Protein AF-X6LMI4-F1 (afdb_monomer)

pLDDT: mean 83.39, std 15.92, range [39.78, 97.31]

Structure (mmCIF, N/CA/C/O backbone):
data_AF-X6LMI4-F1
#
_entry.id   AF-X6LMI4-F1
#
loop_
_atom_site.group_PDB
_atom_site.id
_atom_site.type_symbol
_atom_site.label_atom_id
_atom_site.label_alt_id
_atom_site.label_comp_id
_atom_site.label_asym_id
_atom_site.label_entity_id
_atom_site.label_seq_id
_atom_site.pdbx_PDB_ins_code
_atom_site.Cartn_x
_atom_site.Cartn_y
_atom_site.Cartn_z
_atom_site.occupancy
_atom_site.B_iso_or_equiv
_atom_site.auth_seq_id
_atom_site.auth_comp_id
_atom_site.auth_asym_id
_atom_site.auth_atom_id
_atom_site.pdbx_PDB_model_num
ATOM 1 N N . LYS A 1 1 ? 7.097 7.180 17.796 1.00 40.38 1 LYS A N 1
ATOM 2 C CA . LYS A 1 1 ? 7.108 7.451 16.338 1.00 40.38 1 LYS A CA 1
ATOM 3 C C . LYS A 1 1 ? 7.921 6.344 15.691 1.00 40.38 1 LYS A C 1
ATOM 5 O O . LYS A 1 1 ? 9.135 6.368 15.819 1.00 40.38 1 LYS A O 1
ATOM 10 N N . PHE A 1 2 ? 7.260 5.344 15.115 1.00 39.78 2 PHE A N 1
ATOM 11 C CA . PHE A 1 2 ? 7.939 4.319 14.328 1.00 39.78 2 PHE A CA 1
ATOM 12 C C . PHE A 1 2 ? 7.985 4.813 12.885 1.00 39.78 2 PHE A C 1
ATOM 14 O O . PHE A 1 2 ? 6.959 5.223 12.347 1.00 39.78 2 PHE A O 1
ATOM 21 N N . ILE A 1 3 ? 9.178 4.859 12.305 1.00 41.22 3 ILE A N 1
ATOM 22 C CA . ILE A 1 3 ? 9.362 5.019 10.866 1.00 41.22 3 ILE A CA 1
ATOM 23 C C . ILE A 1 3 ? 9.719 3.617 10.396 1.00 41.22 3 ILE A C 1
ATOM 25 O O . ILE A 1 3 ? 10.782 3.111 10.748 1.00 41.22 3 ILE A O 1
ATOM 29 N N . LEU A 1 4 ? 8.780 2.954 9.727 1.00 51.31 4 LEU A N 1
ATOM 30 C CA . LEU A 1 4 ? 9.036 1.668 9.099 1.00 51.31 4 LEU A CA 1
ATOM 31 C C . LEU A 1 4 ? 9.379 1.941 7.634 1.00 51.31 4 LEU A C 1
ATOM 33 O O . LEU A 1 4 ? 8.486 2.115 6.809 1.00 51.31 4 LEU A O 1
ATOM 37 N N . GLU A 1 5 ? 10.670 2.011 7.339 1.00 45.88 5 GLU A N 1
ATOM 38 C CA . GLU A 1 5 ? 11.188 1.961 5.973 1.00 45.88 5 GLU A CA 1
ATOM 39 C C . GLU A 1 5 ? 11.507 0.494 5.673 1.00 45.88 5 GLU A C 1
ATOM 41 O O . GLU A 1 5 ? 12.406 -0.091 6.276 1.00 45.88 5 GLU A O 1
ATOM 46 N N . VAL A 1 6 ? 10.701 -0.133 4.813 1.00 52.25 6 VAL A N 1
ATOM 47 C CA . VAL A 1 6 ? 10.982 -1.479 4.300 1.00 52.25 6 VAL A CA 1
ATOM 48 C C . VAL A 1 6 ? 11.425 -1.333 2.854 1.00 52.25 6 VAL A C 1
ATOM 50 O O . VAL A 1 6 ? 10.591 -1.199 1.961 1.00 52.25 6 VAL A O 1
ATOM 53 N N . ASP A 1 7 ? 12.734 -1.370 2.628 1.00 51.53 7 ASP A N 1
ATOM 54 C CA . ASP A 1 7 ? 13.297 -1.409 1.283 1.00 51.53 7 ASP A CA 1
ATOM 55 C C . ASP A 1 7 ? 13.325 -2.855 0.788 1.00 51.53 7 ASP A C 1
ATOM 57 O O . ASP A 1 7 ? 14.112 -3.691 1.233 1.00 51.53 7 ASP A O 1
ATOM 61 N N . VAL A 1 8 ? 12.412 -3.168 -0.128 1.00 54.66 8 VAL A N 1
ATOM 62 C CA . VAL A 1 8 ? 12.356 -4.469 -0.796 1.00 54.66 8 VAL A CA 1
ATOM 63 C C . VAL A 1 8 ? 13.140 -4.369 -2.104 1.00 54.66 8 VAL A C 1
ATOM 65 O O . VAL A 1 8 ? 12.673 -3.767 -3.070 1.00 54.66 8 VAL A O 1
ATOM 68 N N . GLU A 1 9 ? 14.352 -4.927 -2.132 1.00 51.12 9 GLU A N 1
ATOM 69 C CA . GLU A 1 9 ? 15.231 -4.883 -3.306 1.00 51.12 9 GLU A CA 1
ATOM 70 C C . GLU A 1 9 ? 14.766 -5.789 -4.468 1.00 51.12 9 GLU A C 1
ATOM 72 O O . GLU A 1 9 ? 14.081 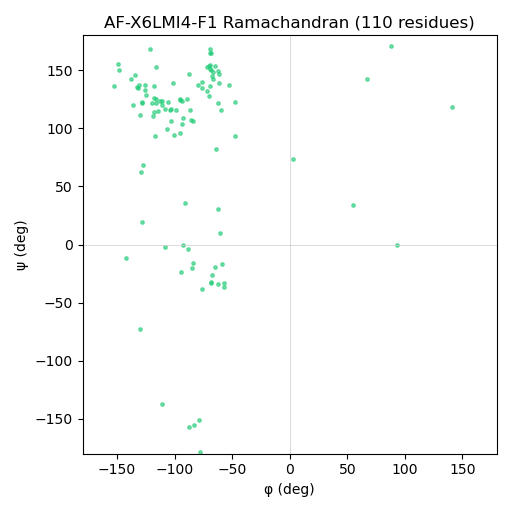-6.791 -4.290 1.00 51.12 9 GLU A O 1
ATOM 77 N N . VAL A 1 10 ? 15.158 -5.369 -5.679 1.00 55.28 10 VAL A N 1
ATOM 78 C CA . VAL A 1 10 ? 14.943 -5.905 -7.042 1.00 55.28 10 VAL A CA 1
ATOM 79 C C . VAL A 1 10 ? 14.056 -7.157 -7.182 1.00 55.28 10 VAL A C 1
ATOM 81 O O . VAL A 1 10 ? 14.507 -8.242 -7.540 1.00 55.28 10 VAL A O 1
ATOM 84 N N . GLY A 1 11 ? 12.749 -6.964 -7.012 1.00 57.53 11 GLY A N 1
ATOM 85 C CA . GLY A 1 11 ? 11.728 -7.969 -7.305 1.00 57.53 11 GLY A CA 1
ATOM 86 C C . GLY A 1 11 ? 10.649 -7.932 -6.240 1.00 57.53 11 GLY A C 1
ATOM 87 O O . GLY A 1 11 ? 10.941 -8.129 -5.070 1.00 57.53 11 GLY A O 1
ATOM 88 N N . GLY A 1 12 ? 9.416 -7.631 -6.648 1.00 64.81 12 GLY A N 1
ATOM 89 C CA . GLY A 1 12 ? 8.295 -7.342 -5.759 1.00 64.81 12 GLY A CA 1
ATOM 90 C C . GLY A 1 12 ? 8.109 -8.337 -4.610 1.00 64.81 12 GLY A C 1
ATOM 91 O O . GLY A 1 12 ? 7.422 -9.345 -4.759 1.00 64.81 12 GLY A O 1
ATOM 92 N N . GLY A 1 13 ? 8.697 -8.027 -3.458 1.00 80.69 13 GLY A N 1
ATOM 93 C CA . GLY A 1 13 ? 8.506 -8.764 -2.217 1.00 80.69 13 GLY A CA 1
ATOM 94 C C . GLY A 1 13 ? 7.185 -8.411 -1.547 1.00 80.69 13 GLY A C 1
ATOM 95 O O . GLY A 1 13 ? 6.368 -7.652 -2.071 1.00 80.69 13 GLY A O 1
ATOM 96 N N . ILE A 1 14 ? 6.955 -9.016 -0.390 1.00 88.62 14 ILE A N 1
ATOM 97 C CA . ILE A 1 14 ? 5.693 -8.901 0.332 1.00 88.62 14 ILE A CA 1
ATOM 98 C C . ILE A 1 14 ? 5.973 -8.240 1.675 1.00 88.62 14 ILE A C 1
ATOM 100 O O . ILE A 1 14 ? 6.825 -8.706 2.426 1.00 88.62 14 ILE A O 1
ATOM 104 N N . ILE A 1 15 ? 5.249 -7.165 1.965 1.00 90.50 15 ILE A N 1
ATOM 105 C CA . ILE A 1 15 ? 5.213 -6.532 3.280 1.00 90.50 15 ILE A CA 1
ATOM 106 C C . ILE A 1 15 ? 3.873 -6.897 3.910 1.00 90.50 15 ILE A C 1
ATOM 108 O O . ILE A 1 15 ? 2.819 -6.596 3.350 1.00 90.50 15 ILE A O 1
ATOM 112 N N . GLU A 1 16 ? 3.912 -7.525 5.077 1.00 93.12 16 GLU A N 1
ATOM 113 C CA . GLU A 1 16 ? 2.732 -7.772 5.902 1.00 93.12 16 GLU A CA 1
ATOM 114 C C . GLU A 1 16 ? 2.838 -6.949 7.185 1.00 93.12 16 GLU A C 1
ATOM 116 O O . GLU A 1 16 ? 3.819 -7.048 7.921 1.00 93.12 16 GLU A O 1
ATOM 121 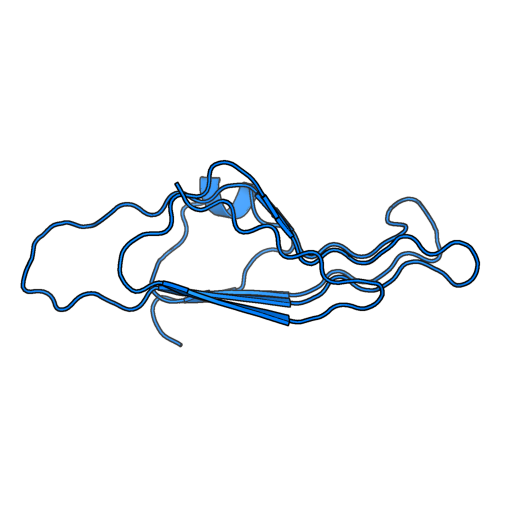N N . LEU A 1 17 ? 1.829 -6.116 7.434 1.00 91.94 17 LEU A N 1
ATOM 122 C CA . LEU A 1 17 ? 1.710 -5.286 8.625 1.00 91.94 17 LEU A CA 1
ATOM 123 C C . LEU A 1 17 ? 0.464 -5.701 9.394 1.00 91.94 17 LEU A C 1
ATOM 125 O O . LEU A 1 17 ? -0.655 -5.496 8.928 1.00 91.94 17 LEU A O 1
ATOM 129 N N . ILE A 1 18 ? 0.665 -6.239 10.592 1.00 91.81 18 ILE A N 1
ATOM 130 C CA . ILE A 1 18 ? -0.406 -6.542 11.540 1.00 91.81 18 ILE A CA 1
ATOM 131 C C . ILE A 1 18 ? -0.381 -5.453 12.609 1.00 91.81 18 ILE A C 1
ATOM 133 O O . ILE A 1 18 ? 0.612 -5.283 13.314 1.00 91.81 18 ILE A O 1
ATOM 137 N N . ILE A 1 19 ? -1.458 -4.680 12.696 1.00 88.38 19 ILE A N 1
ATOM 138 C CA . ILE A 1 19 ? -1.565 -3.516 13.572 1.00 88.38 19 ILE A CA 1
ATOM 139 C C . ILE A 1 19 ? -2.633 -3.795 14.624 1.00 88.38 19 ILE A C 1
ATOM 141 O O . ILE A 1 19 ? -3.816 -3.902 14.312 1.00 88.38 19 ILE A O 1
ATOM 145 N N . GLU A 1 20 ? -2.221 -3.877 15.884 1.00 86.12 20 GLU A N 1
ATOM 146 C CA . GLU A 1 20 ? -3.124 -4.204 16.998 1.00 86.12 20 GLU A CA 1
ATOM 147 C C . GLU A 1 20 ? -3.872 -2.989 17.565 1.00 86.12 20 GLU A C 1
ATOM 149 O O . GLU A 1 20 ? -4.866 -3.126 18.280 1.00 86.12 20 GLU A O 1
ATOM 154 N N . GLN A 1 21 ? -3.365 -1.780 17.312 1.00 83.50 21 GLN A N 1
ATOM 155 C CA . GLN A 1 21 ? -3.884 -0.564 17.939 1.00 83.50 21 GLN A CA 1
ATOM 156 C C . GLN A 1 21 ? -4.183 0.535 16.924 1.00 83.50 21 GLN A C 1
ATOM 158 O O . GLN A 1 21 ? -5.345 0.841 16.656 1.00 83.50 21 GLN A O 1
ATOM 163 N N . GLN A 1 22 ? -3.141 1.156 16.373 1.00 86.44 22 GLN A N 1
ATOM 164 C CA . GLN A 1 22 ? -3.286 2.321 15.512 1.00 86.44 22 GLN A CA 1
ATOM 165 C C . GLN A 1 22 ? -2.132 2.423 14.521 1.00 86.44 22 GLN A C 1
ATOM 167 O O . GLN A 1 22 ? -0.963 2.291 14.884 1.00 86.44 22 GLN A O 1
ATOM 172 N N . LEU A 1 23 ? -2.473 2.727 13.277 1.00 88.75 23 LEU A N 1
ATOM 173 C CA . LEU A 1 23 ? -1.568 3.148 12.229 1.00 88.75 23 LEU A CA 1
ATOM 174 C C . LEU A 1 23 ? -1.621 4.674 12.128 1.00 88.75 23 LEU A C 1
ATOM 176 O O . LEU A 1 23 ? -2.644 5.250 11.763 1.00 88.75 23 LEU A O 1
ATOM 180 N N . ILE A 1 24 ? -0.499 5.327 12.426 1.00 91.38 24 ILE A N 1
ATOM 181 C CA . ILE A 1 24 ? -0.289 6.749 12.141 1.00 91.38 24 ILE A CA 1
ATOM 182 C C . ILE A 1 24 ? 0.864 6.844 11.148 1.00 91.38 24 ILE A C 1
ATOM 184 O O . ILE A 1 24 ? 2.033 6.863 11.536 1.00 91.38 24 ILE A O 1
ATOM 188 N N . ASN A 1 25 ? 0.534 6.891 9.861 1.00 90.25 25 ASN A N 1
ATOM 189 C CA . ASN A 1 25 ? 1.500 7.081 8.792 1.00 90.25 25 ASN A CA 1
ATOM 190 C C . ASN A 1 25 ? 1.345 8.484 8.186 1.00 90.25 25 ASN A C 1
ATOM 192 O O . ASN A 1 25 ? 0.324 8.801 7.587 1.00 90.25 25 ASN A O 1
ATOM 196 N N . HIS A 1 26 ? 2.381 9.313 8.313 1.00 91.50 26 HIS A N 1
ATOM 197 C CA . HIS A 1 26 ? 2.489 10.604 7.617 1.00 91.50 26 HIS A CA 1
ATOM 198 C C . HIS A 1 26 ? 3.546 10.590 6.500 1.00 91.50 26 HIS A C 1
ATOM 200 O O . HIS A 1 26 ? 3.754 11.607 5.847 1.00 91.50 26 HIS A O 1
ATOM 206 N N . GLY A 1 27 ? 4.243 9.464 6.324 1.00 91.38 27 GLY A N 1
ATOM 207 C CA . GLY A 1 27 ? 5.281 9.264 5.320 1.00 91.38 27 GLY A CA 1
ATOM 208 C C . GLY A 1 27 ? 4.825 8.282 4.248 1.00 91.38 27 GLY A C 1
ATOM 209 O O . GLY A 1 27 ? 3.682 8.340 3.787 1.00 91.38 27 GLY A O 1
ATOM 210 N N . SER A 1 28 ? 5.726 7.379 3.859 1.00 91.44 28 SER A N 1
ATOM 211 C CA . SER A 1 28 ? 5.487 6.396 2.807 1.00 91.44 28 SER A CA 1
ATOM 212 C C . SER A 1 28 ? 5.753 4.963 3.258 1.00 91.44 28 SER A C 1
ATOM 214 O O . SER A 1 28 ? 6.774 4.697 3.881 1.00 91.44 28 SER A O 1
ATOM 216 N N . ILE A 1 29 ? 4.873 4.039 2.872 1.00 91.38 29 ILE A N 1
ATOM 217 C CA . ILE A 1 29 ? 5.125 2.591 2.922 1.00 91.38 29 ILE A CA 1
ATOM 218 C C . ILE A 1 29 ? 5.221 2.115 1.477 1.00 91.38 29 ILE A C 1
ATOM 220 O O . ILE A 1 29 ? 4.281 2.297 0.701 1.00 91.38 29 ILE A O 1
ATOM 224 N N . GLN A 1 30 ? 6.359 1.549 1.087 1.00 90.75 30 GLN A N 1
ATOM 225 C CA . GLN A 1 30 ? 6.636 1.280 -0.318 1.00 90.75 30 GLN A CA 1
ATOM 226 C C . GLN A 1 30 ? 7.139 -0.141 -0.523 1.00 90.75 30 GLN A C 1
ATOM 228 O O . GLN A 1 30 ? 8.009 -0.620 0.186 1.00 90.75 30 GLN A O 1
ATOM 233 N N . SER A 1 31 ? 6.595 -0.800 -1.538 1.00 90.88 31 SER A N 1
ATOM 234 C CA . SER A 1 31 ? 7.128 -2.038 -2.097 1.00 90.88 31 SER A CA 1
ATOM 235 C C . SER A 1 31 ? 7.243 -1.843 -3.606 1.00 90.88 31 SER A C 1
ATOM 237 O O . SER A 1 31 ? 6.510 -2.430 -4.403 1.00 90.88 31 SER A O 1
ATOM 239 N N . ASN A 1 32 ? 8.076 -0.881 -4.000 1.00 91.25 32 ASN A N 1
ATOM 240 C CA . ASN A 1 32 ? 8.236 -0.491 -5.395 1.00 91.25 32 ASN A CA 1
ATOM 241 C C . ASN A 1 32 ? 9.294 -1.361 -6.079 1.00 91.25 32 ASN A C 1
ATOM 243 O O . ASN A 1 32 ? 10.275 -1.771 -5.468 1.00 91.25 32 ASN A O 1
ATOM 247 N N . GLY A 1 33 ? 9.103 -1.627 -7.366 1.00 90.12 33 GLY A N 1
ATOM 248 C CA . GLY A 1 33 ? 10.095 -2.316 -8.176 1.00 90.12 33 GLY A CA 1
ATOM 249 C C . GLY A 1 33 ? 11.247 -1.386 -8.548 1.00 90.12 33 GLY A C 1
ATOM 250 O O . GLY A 1 33 ? 11.035 -0.226 -8.900 1.00 90.12 33 GLY A O 1
ATOM 251 N N . GLY A 1 34 ? 12.475 -1.901 -8.510 1.00 88.44 34 GLY A N 1
ATOM 252 C CA . GLY A 1 34 ? 13.650 -1.162 -8.971 1.00 88.44 34 GLY A CA 1
ATOM 253 C C . GLY A 1 34 ? 13.616 -0.916 -10.483 1.00 88.44 34 GLY A C 1
ATOM 254 O O . GLY A 1 34 ? 13.107 -1.739 -11.241 1.00 88.44 34 GLY A O 1
ATOM 255 N N . ASN A 1 35 ? 14.189 0.199 -10.937 1.00 86.81 35 ASN A N 1
ATOM 256 C CA . ASN A 1 35 ? 14.225 0.554 -12.361 1.00 86.81 35 ASN A CA 1
ATOM 257 C C . ASN A 1 35 ? 14.995 -0.462 -13.216 1.00 86.81 35 ASN A C 1
ATOM 259 O O . ASN A 1 35 ? 14.602 -0.727 -14.341 1.00 86.81 35 ASN A O 1
ATOM 263 N N . GLY A 1 36 ? 16.046 -1.085 -12.685 1.00 75.19 36 GLY A N 1
ATOM 264 C CA . G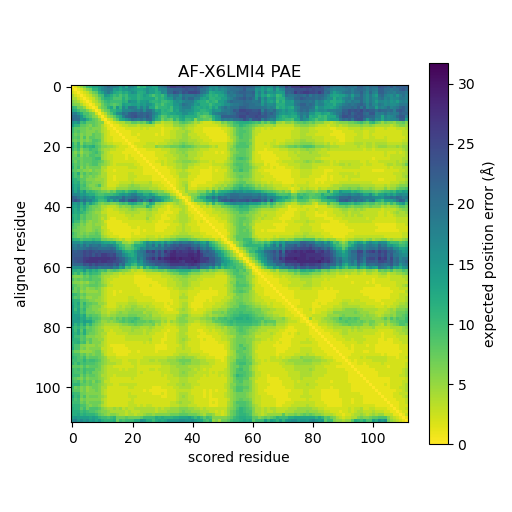LY A 1 36 ? 16.911 -1.950 -13.487 1.00 75.19 36 GLY A CA 1
ATOM 265 C C . GLY A 1 36 ? 17.700 -1.151 -14.535 1.00 75.19 36 GLY A C 1
ATOM 266 O O . GLY A 1 36 ? 17.223 -0.183 -15.118 1.00 75.19 36 GLY A O 1
ATOM 267 N N . TYR A 1 37 ? 18.955 -1.533 -14.762 1.00 68.88 37 TYR A N 1
ATOM 268 C CA . TYR A 1 37 ? 19.836 -0.791 -15.674 1.00 68.88 37 TYR A CA 1
ATOM 269 C C . TYR A 1 37 ? 19.847 -1.348 -17.107 1.00 68.88 37 TYR A C 1
ATOM 271 O O . TYR A 1 37 ? 20.185 -0.618 -18.035 1.00 68.88 37 TYR A O 1
ATOM 279 N N . SER A 1 38 ? 19.503 -2.630 -17.312 1.00 70.00 38 SER A N 1
ATOM 280 C CA . SER A 1 38 ? 19.669 -3.296 -18.623 1.00 70.00 38 SER A CA 1
ATOM 281 C C . SER A 1 38 ? 18.567 -4.283 -19.029 1.00 70.00 38 SER A C 1
ATOM 283 O O . SER A 1 38 ? 18.546 -4.700 -20.182 1.00 70.00 38 SER A O 1
ATOM 285 N N . TYR A 1 39 ? 17.660 -4.667 -18.122 1.00 69.94 39 TYR A N 1
ATOM 286 C CA . TYR A 1 39 ? 16.727 -5.789 -18.335 1.00 69.94 39 TYR A CA 1
ATOM 287 C C . TYR A 1 39 ? 15.249 -5.439 -18.080 1.00 69.94 39 TYR A C 1
ATOM 289 O O . TYR A 1 39 ? 14.430 -6.335 -17.891 1.00 69.94 39 TYR A O 1
ATOM 297 N N . GLY A 1 40 ? 14.898 -4.151 -18.089 1.00 82.94 40 GLY A N 1
ATOM 298 C CA . GLY A 1 40 ? 13.559 -3.683 -17.733 1.00 82.94 40 GLY A CA 1
ATOM 299 C C . GLY A 1 40 ? 13.355 -3.419 -16.244 1.00 82.94 40 GLY A C 1
ATOM 300 O O . GLY A 1 40 ? 14.203 -3.733 -15.407 1.00 82.94 40 GLY A O 1
ATOM 301 N N . GLY A 1 41 ? 12.210 -2.807 -15.938 1.00 89.12 41 GLY A N 1
ATOM 302 C CA . GLY A 1 41 ? 11.795 -2.460 -14.585 1.00 89.12 41 GLY A CA 1
ATOM 303 C C . GLY A 1 41 ? 11.303 -3.671 -13.802 1.00 89.12 41 GLY A C 1
ATOM 304 O O . GLY A 1 41 ? 10.482 -4.450 -14.286 1.00 89.12 41 GLY A O 1
ATOM 305 N N . GLY A 1 42 ? 11.749 -3.800 -12.555 1.00 90.25 42 GLY A N 1
ATOM 306 C CA . GLY A 1 42 ? 11.236 -4.796 -11.619 1.00 90.25 42 GLY A CA 1
ATOM 307 C C . GLY A 1 42 ? 9.753 -4.575 -11.316 1.00 90.25 42 GLY A C 1
ATOM 308 O O . GLY A 1 42 ? 9.265 -3.446 -11.323 1.00 90.25 42 GLY A O 1
ATOM 309 N N . SER A 1 43 ? 9.012 -5.645 -11.031 1.00 90.31 43 SER A N 1
ATOM 310 C CA . SER A 1 43 ? 7.613 -5.526 -10.601 1.00 90.31 43 SER A CA 1
ATOM 311 C C . SER A 1 43 ? 7.512 -4.872 -9.223 1.00 90.31 43 SER A C 1
ATOM 313 O O . SER A 1 43 ? 8.340 -5.141 -8.353 1.00 90.31 43 SER A O 1
ATOM 315 N N . GLY A 1 44 ? 6.458 -4.080 -9.010 1.00 92.62 44 GLY A N 1
ATOM 316 C CA . GLY A 1 44 ? 6.028 -3.690 -7.670 1.00 92.62 44 GLY A CA 1
ATOM 317 C C . GLY A 1 44 ? 5.628 -4.926 -6.862 1.00 92.62 44 GLY A C 1
ATOM 318 O O . GLY A 1 44 ? 5.135 -5.909 -7.425 1.00 92.62 44 GLY 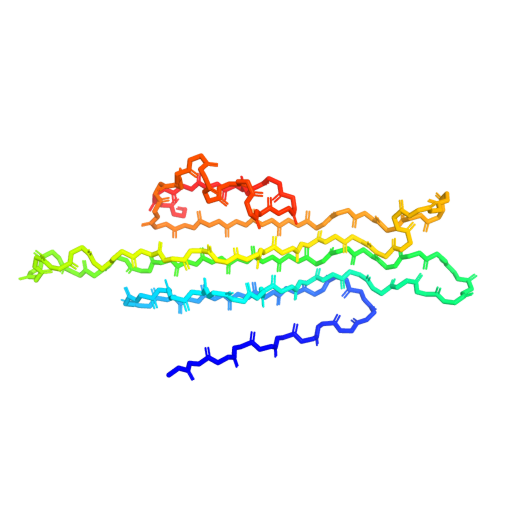A O 1
ATOM 319 N N . GLY A 1 45 ? 5.877 -4.883 -5.557 1.00 92.81 45 GLY A N 1
ATOM 320 C CA . GLY A 1 45 ? 5.592 -5.956 -4.612 1.00 92.81 45 GLY A CA 1
ATOM 321 C C . GLY A 1 45 ? 4.161 -5.963 -4.110 1.00 92.81 45 GLY A C 1
ATOM 322 O O . GLY A 1 45 ? 3.236 -5.544 -4.797 1.00 92.81 45 GLY A O 1
ATOM 323 N N . SER A 1 46 ? 3.919 -6.532 -2.940 1.00 93.12 46 SER A N 1
ATOM 324 C CA . SER A 1 46 ? 2.577 -6.568 -2.361 1.00 93.12 46 SER A CA 1
ATOM 325 C C . SER A 1 46 ? 2.596 -6.107 -0.916 1.00 93.12 46 SER A C 1
ATOM 327 O O . SER A 1 46 ? 3.480 -6.487 -0.158 1.00 93.12 46 SER A O 1
ATOM 329 N N . ILE A 1 47 ? 1.616 -5.293 -0.538 1.00 94.50 47 ILE A N 1
ATOM 330 C CA . ILE A 1 47 ? 1.442 -4.827 0.836 1.00 94.50 47 ILE A CA 1
ATOM 331 C C . ILE A 1 47 ? 0.110 -5.359 1.358 1.00 94.50 47 ILE A C 1
ATOM 333 O O . ILE A 1 47 ? -0.939 -5.127 0.756 1.00 94.50 47 ILE A O 1
ATOM 337 N N . LEU A 1 48 ? 0.157 -6.056 2.488 1.00 95.81 48 LEU A N 1
ATOM 338 C CA . LEU A 1 48 ? -1.001 -6.439 3.284 1.00 95.81 48 LEU A CA 1
ATOM 339 C C . LEU A 1 48 ? -0.970 -5.647 4.590 1.00 95.81 48 LEU A C 1
ATOM 341 O O . LEU A 1 48 ? 0.006 -5.724 5.330 1.00 95.81 48 LEU A O 1
ATOM 345 N N . ILE A 1 49 ? -2.035 -4.903 4.878 1.00 94.38 49 ILE A N 1
ATOM 346 C CA . ILE A 1 49 ? -2.237 -4.238 6.167 1.00 94.38 49 ILE A CA 1
ATOM 347 C C . ILE A 1 49 ? -3.472 -4.843 6.820 1.00 94.38 49 ILE A C 1
ATOM 349 O O . ILE A 1 49 ? -4.560 -4.800 6.253 1.00 94.38 49 ILE A O 1
ATOM 353 N N . GLU A 1 50 ? -3.317 -5.390 8.015 1.00 93.50 50 GLU A N 1
ATOM 354 C CA . GLU A 1 50 ? -4.399 -5.959 8.808 1.00 93.50 50 GLU A CA 1
ATOM 355 C C . GLU A 1 50 ? -4.517 -5.193 10.125 1.00 93.50 50 GLU A C 1
ATOM 357 O O . GLU A 1 50 ? -3.647 -5.272 10.990 1.00 93.50 50 GLU A O 1
ATOM 362 N N . LEU A 1 51 ? -5.600 -4.429 10.273 1.00 89.69 51 LEU A N 1
ATOM 363 C CA . LEU A 1 51 ? -5.950 -3.780 11.529 1.00 89.69 51 LEU A CA 1
ATOM 364 C C . LEU A 1 51 ? -6.750 -4.776 12.370 1.00 89.69 51 LEU A C 1
ATOM 366 O O . LEU A 1 51 ? -7.915 -5.067 12.077 1.00 89.69 51 LEU A O 1
ATOM 370 N N . GLN A 1 52 ? -6.134 -5.311 13.419 1.00 86.00 52 GLN A N 1
ATOM 371 C CA . GLN A 1 52 ? -6.840 -6.191 14.337 1.00 86.00 52 GLN A CA 1
ATOM 372 C C . GLN A 1 52 ? -7.846 -5.366 15.137 1.00 86.00 52 GLN A C 1
ATOM 374 O O . GLN A 1 52 ? -7.518 -4.337 15.731 1.00 86.00 52 GLN A O 1
ATOM 379 N N . ARG A 1 53 ? -9.109 -5.803 15.146 1.00 69.38 53 ARG A N 1
ATOM 380 C CA . ARG A 1 53 ? -10.138 -5.143 15.951 1.00 69.38 53 ARG A CA 1
ATOM 381 C C . ARG A 1 53 ? -9.765 -5.241 17.423 1.00 69.38 53 ARG A C 1
ATOM 383 O O . ARG A 1 53 ? -9.707 -6.341 17.970 1.00 69.38 53 ARG A O 1
ATOM 390 N N . GLN A 1 54 ? -9.628 -4.093 18.078 1.00 61.41 54 GLN A N 1
ATOM 391 C CA . GLN A 1 54 ? -9.603 -4.068 19.532 1.00 61.41 54 GLN A CA 1
ATOM 392 C C . GLN A 1 54 ? -10.940 -4.599 20.079 1.00 61.41 54 GLN A C 1
ATOM 394 O O . GLN A 1 54 ? -12.001 -4.269 19.529 1.00 61.41 54 GLN A O 1
ATOM 399 N N . PRO A 1 55 ? -10.923 -5.421 21.145 1.00 55.75 55 PRO A N 1
ATOM 400 C CA . PRO A 1 55 ? -12.136 -5.821 21.838 1.00 55.75 55 PRO A CA 1
ATOM 401 C C . PRO A 1 55 ? -12.937 -4.578 22.228 1.00 55.75 55 PRO A C 1
ATOM 403 O O . PRO A 1 55 ? -12.384 -3.589 22.701 1.00 55.75 55 PRO A O 1
ATOM 406 N N . GLN A 1 56 ? -14.251 -4.643 22.030 1.00 53.00 56 GLN A N 1
ATOM 407 C CA . GLN A 1 56 ? -15.224 -3.548 22.142 1.00 53.00 56 GLN A CA 1
ATOM 408 C C . GLN A 1 56 ? -15.319 -2.880 23.536 1.00 53.00 56 GLN A C 1
ATOM 410 O O . GLN A 1 56 ? -16.242 -2.105 23.773 1.00 53.00 56 GLN A O 1
ATOM 415 N N . SER A 1 57 ? -14.414 -3.170 24.477 1.00 51.22 57 SER A N 1
ATOM 416 C CA . SER A 1 57 ? -14.497 -2.717 25.867 1.00 51.22 57 SER A CA 1
ATOM 417 C C . SER A 1 57 ? -13.957 -1.308 26.111 1.00 51.22 57 SER A C 1
ATOM 419 O O . SER A 1 57 ? -14.289 -0.723 27.140 1.00 51.22 57 SER A O 1
ATOM 421 N N . HIS A 1 58 ? -13.187 -0.720 25.188 1.00 50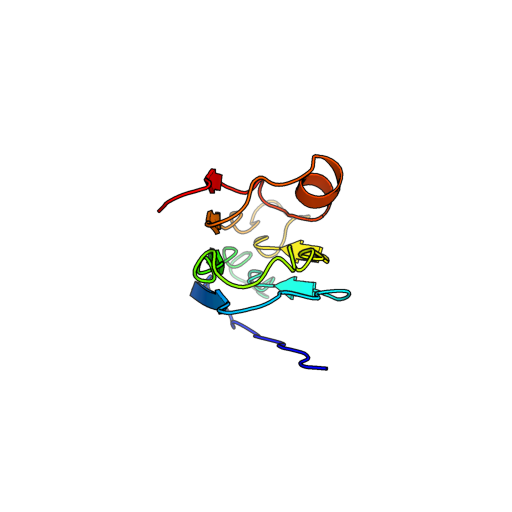.47 58 HIS A N 1
ATOM 422 C CA . HIS A 1 58 ? -12.716 0.659 25.331 1.00 50.47 58 HIS A CA 1
ATOM 423 C C . HIS A 1 58 ? -12.986 1.487 24.073 1.00 50.47 58 HIS A C 1
ATOM 425 O O . HIS A 1 58 ? -12.418 1.290 23.007 1.00 50.47 58 HIS A O 1
ATOM 431 N N . LEU A 1 59 ? -13.902 2.433 24.259 1.00 47.41 59 LEU A N 1
ATOM 432 C CA . LEU A 1 59 ? -14.528 3.383 23.340 1.00 47.41 59 LEU A CA 1
ATOM 433 C C . LEU A 1 59 ? -13.581 4.399 22.672 1.00 47.41 59 LEU A C 1
ATOM 435 O O . LEU A 1 59 ? -14.007 5.496 22.330 1.00 47.41 59 LEU A O 1
ATOM 439 N N . ASN A 1 60 ? -12.322 4.049 22.431 1.00 50.91 60 ASN A N 1
ATOM 440 C CA . ASN A 1 60 ? -11.441 4.869 21.614 1.00 50.91 60 ASN A CA 1
ATOM 441 C C . ASN A 1 60 ? -11.387 4.255 20.218 1.00 50.91 60 ASN A C 1
ATOM 443 O O . ASN A 1 60 ? -10.600 3.351 19.953 1.00 50.91 60 ASN A O 1
ATOM 447 N N . LYS A 1 61 ? -12.239 4.751 19.310 1.00 68.31 61 LYS A N 1
ATOM 448 C CA . LYS A 1 61 ? -12.032 4.583 17.865 1.00 68.31 61 LYS A CA 1
ATOM 449 C C . LYS A 1 61 ? -10.741 5.322 17.514 1.00 68.31 61 L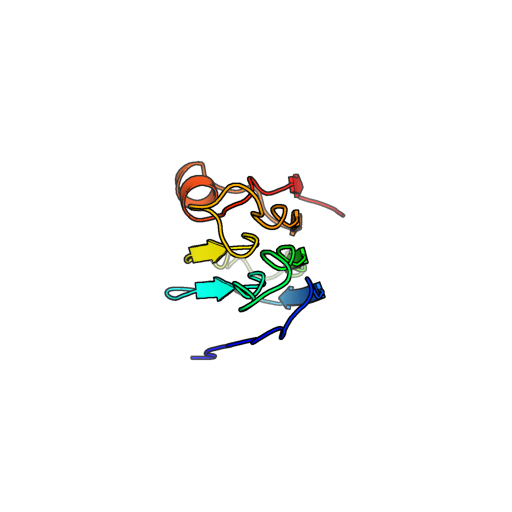YS A C 1
ATOM 451 O O . LYS A 1 61 ? -10.788 6.489 17.143 1.00 68.31 61 LYS A O 1
ATOM 456 N N . LEU A 1 62 ? -9.594 4.682 17.726 1.00 79.38 62 LEU A N 1
ATOM 457 C CA . LEU A 1 62 ? -8.317 5.236 17.307 1.00 79.38 62 LEU A CA 1
ATOM 458 C C . LEU A 1 62 ? -8.388 5.413 15.791 1.00 79.38 62 LEU A C 1
ATOM 460 O O . LEU A 1 62 ? -8.585 4.450 15.048 1.00 79.38 62 LEU A O 1
ATOM 464 N N . GLU A 1 63 ? -8.326 6.664 15.352 1.00 84.69 63 GLU A N 1
ATOM 465 C CA . GLU A 1 63 ? -8.387 7.005 13.938 1.00 84.69 63 GLU A CA 1
ATOM 466 C C . GLU A 1 63 ? -7.110 6.527 13.252 1.00 84.69 63 GLU A C 1
ATOM 468 O O . GLU A 1 63 ? -6.009 6.668 13.788 1.00 84.69 63 GLU A O 1
ATOM 473 N N . GLN A 1 64 ? -7.260 5.923 12.081 1.00 87.94 64 GLN A N 1
ATOM 474 C CA . GLN A 1 64 ? -6.133 5.420 11.312 1.00 87.94 64 GLN A CA 1
ATOM 475 C C . GLN A 1 64 ? -5.740 6.493 10.307 1.00 87.94 64 GLN A C 1
ATOM 477 O O . GLN A 1 64 ? -6.566 6.920 9.503 1.00 87.94 64 GLN A O 1
ATOM 482 N N . THR A 1 65 ? -4.481 6.912 10.336 1.00 92.06 65 THR A N 1
ATOM 483 C CA . THR A 1 65 ? -3.966 7.902 9.394 1.00 92.06 65 THR A CA 1
ATOM 484 C C . THR A 1 65 ? -3.119 7.195 8.355 1.00 92.06 65 THR A C 1
ATOM 486 O O . THR A 1 65 ? -2.057 6.651 8.668 1.00 92.06 65 THR A O 1
ATOM 489 N N . PHE A 1 66 ? -3.574 7.238 7.105 1.00 92.56 66 PHE A N 1
ATOM 490 C CA . PHE A 1 66 ? -2.829 6.715 5.970 1.00 92.56 66 PHE A CA 1
ATOM 491 C C . PHE A 1 66 ? -2.031 7.833 5.294 1.00 92.56 66 PHE A C 1
ATOM 493 O O . PHE A 1 66 ? -2.574 8.873 4.895 1.00 92.56 66 PHE A O 1
ATOM 500 N N . GLY A 1 67 ? -0.727 7.592 5.181 1.00 92.94 67 GLY A N 1
ATOM 501 C CA . GLY A 1 67 ? 0.189 8.339 4.331 1.00 92.94 67 GLY A CA 1
ATOM 502 C C . GLY A 1 67 ? 0.215 7.737 2.930 1.00 92.94 67 GLY A C 1
ATOM 503 O O . GLY A 1 67 ? -0.713 7.038 2.523 1.00 92.94 67 GLY A O 1
ATOM 504 N N . THR A 1 68 ? 1.294 7.976 2.198 1.00 95.38 68 THR A N 1
ATOM 505 C CA . THR A 1 68 ? 1.469 7.408 0.861 1.00 95.38 68 THR A CA 1
ATOM 506 C C . THR A 1 68 ? 1.749 5.910 0.962 1.00 95.38 68 THR A C 1
ATOM 508 O O . THR A 1 68 ? 2.612 5.487 1.730 1.00 95.38 68 THR A O 1
ATOM 511 N N . ILE A 1 69 ? 1.053 5.085 0.182 1.00 94.62 69 ILE A N 1
ATOM 512 C CA . ILE A 1 69 ? 1.352 3.651 0.087 1.00 94.62 69 ILE A CA 1
ATOM 513 C C . ILE A 1 69 ? 1.494 3.287 -1.380 1.00 94.62 69 ILE A C 1
ATOM 515 O O . ILE A 1 69 ? 0.570 3.511 -2.160 1.00 94.62 69 ILE A O 1
ATOM 519 N N . THR A 1 70 ? 2.645 2.736 -1.768 1.00 94.88 70 THR A N 1
ATOM 520 C CA . THR A 1 70 ? 2.901 2.427 -3.178 1.00 94.88 70 THR A CA 1
ATOM 521 C C . THR A 1 70 ? 3.450 1.029 -3.403 1.00 94.88 70 THR A C 1
ATOM 523 O O . THR A 1 70 ? 4.383 0.591 -2.733 1.00 94.88 70 THR A O 1
ATOM 526 N N . CYS A 1 71 ? 2.905 0.349 -4.407 1.00 94.56 71 CYS A N 1
ATOM 527 C CA . CYS A 1 71 ? 3.486 -0.851 -5.003 1.00 94.56 71 CYS A CA 1
ATOM 528 C C . CYS 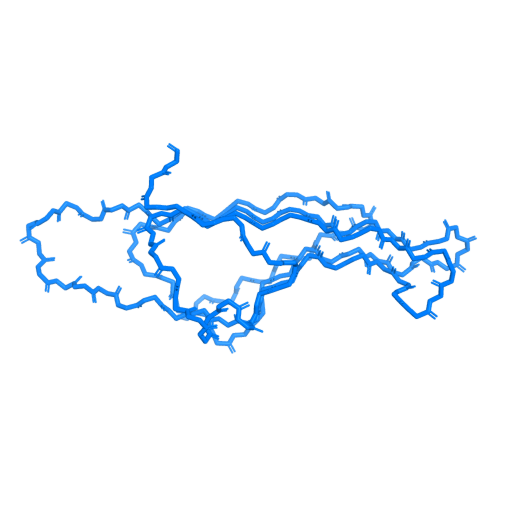A 1 71 ? 3.570 -0.661 -6.518 1.00 94.56 71 CYS A C 1
ATOM 530 O O . CYS A 1 71 ? 2.827 -1.275 -7.284 1.00 94.56 71 CYS A O 1
ATOM 532 N N . ILE A 1 72 ? 4.438 0.239 -6.967 1.00 93.94 72 ILE A N 1
ATOM 533 C CA . ILE A 1 72 ? 4.594 0.583 -8.382 1.00 93.94 72 ILE A CA 1
ATOM 534 C C . ILE A 1 72 ? 5.835 -0.127 -8.928 1.00 93.94 72 ILE A C 1
ATOM 536 O O . ILE A 1 72 ? 6.849 -0.208 -8.244 1.00 93.94 72 ILE A O 1
ATOM 540 N N . GLY A 1 73 ? 5.769 -0.666 -10.146 1.00 92.62 73 GLY A N 1
ATOM 541 C CA . GLY A 1 73 ? 6.944 -1.259 -10.790 1.00 92.62 73 GLY A CA 1
ATOM 542 C C . GLY A 1 73 ? 8.000 -0.221 -11.174 1.00 92.62 73 GLY A C 1
ATOM 543 O O . GLY A 1 73 ? 7.716 0.969 -11.273 1.00 92.62 73 GLY A O 1
ATOM 544 N N . GLY A 1 74 ? 9.214 -0.670 -11.468 1.00 91.94 74 GLY A N 1
ATOM 545 C CA . GLY A 1 74 ? 10.271 0.182 -12.008 1.00 91.94 74 GLY A CA 1
ATOM 546 C C . GLY A 1 74 ? 9.976 0.639 -13.438 1.00 91.94 74 GLY A C 1
ATOM 547 O O . GLY A 1 74 ? 9.074 0.121 -14.099 1.00 91.94 74 GLY A O 1
ATOM 548 N N . ASN A 1 75 ? 10.745 1.606 -13.937 1.00 91.19 75 ASN A N 1
ATOM 549 C CA . ASN A 1 75 ? 10.711 2.081 -15.326 1.00 91.19 75 ASN A CA 1
ATOM 550 C C . ASN A 1 75 ? 9.333 2.532 -15.833 1.00 91.19 75 ASN A C 1
ATOM 552 O O . ASN A 1 75 ? 9.047 2.405 -17.018 1.00 91.19 75 ASN A O 1
ATOM 556 N N . GLN A 1 76 ? 8.475 3.113 -14.987 1.00 89.88 76 GLN A N 1
ATOM 557 C CA . GLN A 1 76 ? 7.112 3.507 -15.395 1.00 89.88 76 GLN A CA 1
ATOM 558 C C . GLN A 1 76 ? 7.042 4.506 -16.567 1.00 89.88 76 GLN A C 1
ATOM 560 O O . GLN A 1 76 ? 5.983 4.637 -17.179 1.00 89.88 76 GLN A O 1
ATOM 565 N N . GLY A 1 77 ? 8.148 5.185 -16.893 1.00 88.50 77 GLY A N 1
ATOM 566 C CA . GLY A 1 77 ? 8.270 6.075 -18.054 1.00 88.50 77 GLY A CA 1
ATOM 567 C C . GLY A 1 77 ? 8.721 5.403 -19.358 1.00 88.50 77 GLY A C 1
ATOM 568 O O . GLY A 1 77 ? 8.768 6.075 -20.385 1.00 88.50 77 GLY A O 1
ATOM 569 N N . TYR A 1 78 ? 9.049 4.109 -19.344 1.00 88.50 78 TYR A N 1
ATOM 570 C CA . TYR A 1 78 ? 9.621 3.391 -20.487 1.00 88.50 78 TYR A CA 1
ATOM 571 C C . TYR A 1 78 ? 8.750 2.202 -20.925 1.00 88.50 78 TYR A C 1
ATOM 573 O O . TYR A 1 78 ? 7.781 1.819 -20.265 1.00 88.50 78 TYR A O 1
ATOM 581 N N . ARG A 1 79 ? 9.063 1.631 -22.097 1.00 87.69 79 ARG A N 1
ATOM 582 C CA . ARG A 1 79 ? 8.295 0.523 -22.697 1.00 87.69 79 ARG A CA 1
ATOM 583 C C . ARG A 1 79 ? 8.429 -0.777 -21.898 1.00 87.69 79 ARG A C 1
ATOM 585 O O . ARG A 1 79 ? 7.492 -1.566 -21.851 1.00 87.69 79 ARG A O 1
ATOM 592 N N . ASP A 1 80 ? 9.578 -0.979 -21.276 1.00 89.31 80 ASP A N 1
ATOM 593 C CA . ASP A 1 80 ? 9.986 -2.114 -20.449 1.00 89.31 80 ASP A CA 1
ATOM 594 C C . ASP A 1 80 ? 9.651 -1.900 -18.962 1.00 89.31 80 ASP A C 1
ATOM 596 O O . ASP A 1 80 ? 10.398 -2.305 -18.070 1.00 89.31 80 ASP A O 1
ATOM 600 N N . LYS A 1 81 ? 8.520 -1.241 -18.685 1.00 91.75 81 LYS A N 1
ATOM 601 C CA . LYS A 1 81 ? 8.062 -0.966 -17.322 1.00 91.75 81 LYS A CA 1
ATOM 602 C C . LYS A 1 81 ? 7.676 -2.233 -16.564 1.00 91.75 81 LYS A C 1
ATOM 604 O O . LYS A 1 81 ? 7.017 -3.126 -17.100 1.00 91.75 81 LYS A O 1
ATOM 609 N N . GLY A 1 82 ? 8.003 -2.244 -15.279 1.00 91.06 82 GLY A N 1
ATOM 610 C CA . GLY A 1 82 ? 7.530 -3.253 -14.345 1.00 91.06 82 GLY A CA 1
ATOM 611 C C . GLY A 1 82 ? 6.029 -3.127 -14.090 1.00 91.06 82 GLY A C 1
ATOM 612 O O . GLY A 1 82 ? 5.453 -2.034 -14.134 1.00 91.06 82 GLY A O 1
ATOM 613 N N . GLY A 1 83 ? 5.383 -4.253 -13.795 1.00 92.44 83 GLY A N 1
ATOM 614 C CA . GLY A 1 83 ? 3.983 -4.272 -13.377 1.00 92.44 83 GLY A CA 1
ATOM 615 C C . GLY A 1 83 ? 3.773 -3.579 -12.030 1.00 92.44 83 GLY A C 1
ATOM 616 O O . GLY A 1 83 ? 4.678 -3.530 -11.194 1.00 92.44 83 GLY A O 1
ATOM 617 N N . LYS A 1 84 ? 2.565 -3.050 -11.8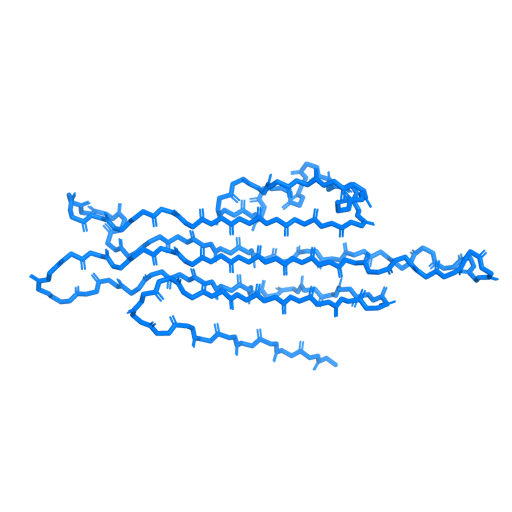05 1.00 94.62 84 LYS A N 1
ATOM 618 C CA . LYS A 1 84 ? 2.140 -2.670 -10.454 1.00 94.62 84 LYS A CA 1
ATOM 619 C C . LYS A 1 84 ? 1.925 -3.923 -9.609 1.00 94.62 84 LYS A C 1
ATOM 621 O O . LYS A 1 84 ? 1.565 -4.983 -10.114 1.00 94.62 84 LYS A O 1
ATOM 626 N N . GLY A 1 85 ? 2.143 -3.744 -8.322 1.00 94.19 85 GLY A N 1
ATOM 627 C CA . GLY A 1 85 ? 1.934 -4.717 -7.277 1.00 94.19 85 GLY A CA 1
ATOM 628 C C . GLY A 1 85 ? 0.478 -4.878 -6.857 1.00 94.19 85 GLY A C 1
ATOM 629 O O . GLY A 1 85 ? -0.443 -4.665 -7.645 1.00 94.19 85 GLY A O 1
ATOM 630 N N . ARG A 1 86 ? 0.258 -5.246 -5.593 1.00 96.00 86 ARG A N 1
ATOM 631 C CA . ARG A 1 86 ? -1.082 -5.367 -4.991 1.00 96.00 86 ARG A CA 1
ATOM 632 C C . ARG A 1 86 ? -1.088 -4.797 -3.583 1.00 96.00 86 ARG A C 1
ATOM 634 O O . ARG A 1 86 ? -0.135 -4.992 -2.839 1.00 96.00 86 ARG A O 1
ATOM 641 N N . ILE A 1 87 ? -2.177 -4.140 -3.208 1.00 97.00 87 ILE A N 1
ATOM 642 C CA . ILE A 1 87 ? -2.369 -3.626 -1.852 1.00 97.00 87 ILE A CA 1
ATOM 643 C C . ILE A 1 87 ? -3.686 -4.183 -1.324 1.00 97.00 87 ILE A C 1
ATOM 645 O O . ILE A 1 87 ? -4.707 -4.088 -2.006 1.00 97.00 87 ILE A O 1
ATOM 649 N N . ALA A 1 88 ? -3.659 -4.773 -0.133 1.00 96.88 88 ALA A N 1
ATOM 650 C CA . ALA A 1 88 ? -4.843 -5.227 0.581 1.00 96.88 88 ALA A CA 1
ATOM 651 C C . ALA A 1 88 ? -4.869 -4.616 1.983 1.00 96.88 88 ALA A C 1
ATOM 653 O O . ALA A 1 88 ? -3.854 -4.630 2.681 1.00 96.88 88 ALA A O 1
ATOM 654 N N . ILE A 1 89 ? -6.018 -4.076 2.385 1.00 95.56 89 ILE A N 1
ATOM 655 C CA . ILE A 1 89 ? -6.210 -3.457 3.697 1.00 95.56 89 ILE A CA 1
ATOM 656 C C . ILE A 1 89 ? -7.447 -4.070 4.354 1.00 95.56 89 ILE A C 1
ATOM 658 O O . ILE A 1 89 ? -8.548 -4.005 3.811 1.00 95.56 89 ILE A O 1
ATOM 662 N N . TYR A 1 90 ? -7.263 -4.663 5.531 1.00 94.31 90 TYR A N 1
ATOM 663 C CA . TYR A 1 90 ? -8.328 -5.281 6.312 1.00 94.31 90 TYR A CA 1
ATOM 664 C C . TYR A 1 90 ? -8.550 -4.577 7.649 1.00 94.31 90 TYR A C 1
ATOM 666 O O . TYR A 1 90 ? -7.626 -4.004 8.227 1.00 94.31 90 TYR A O 1
ATOM 674 N N . GLY A 1 91 ? -9.779 -4.666 8.162 1.00 89.81 91 GLY A N 1
ATOM 675 C CA . GLY A 1 91 ? -10.147 -4.186 9.499 1.00 89.81 91 GLY A CA 1
ATOM 676 C C . GLY A 1 91 ? -10.700 -2.759 9.545 1.00 89.81 91 GLY A C 1
ATOM 677 O O . GLY A 1 91 ? -11.096 -2.299 10.616 1.00 89.81 91 GLY A O 1
ATOM 678 N N . ILE A 1 92 ? -10.787 -2.074 8.400 1.00 89.69 92 ILE A N 1
ATOM 679 C CA . ILE A 1 92 ? -11.331 -0.716 8.277 1.00 89.69 92 ILE A CA 1
ATOM 680 C C . ILE A 1 92 ? -11.989 -0.499 6.910 1.00 89.69 92 ILE A C 1
ATOM 682 O O . ILE A 1 92 ? -11.649 -1.170 5.939 1.00 89.69 92 ILE A O 1
ATOM 686 N N . GLU A 1 93 ? -12.921 0.448 6.845 1.00 90.25 93 GLU A N 1
ATOM 687 C CA . GLU A 1 93 ? -13.425 1.020 5.595 1.00 90.25 93 GLU A CA 1
ATOM 688 C C . GLU A 1 93 ? -12.615 2.281 5.265 1.00 90.25 93 GLU A C 1
ATOM 690 O O . GLU A 1 93 ? -12.510 3.188 6.094 1.00 90.25 93 GLU A O 1
ATOM 695 N N . LEU A 1 94 ? -12.008 2.332 4.079 1.00 91.88 94 LEU A N 1
ATOM 696 C CA . LEU A 1 94 ? -11.162 3.458 3.689 1.00 91.88 94 LEU A CA 1
ATOM 697 C C . LEU A 1 94 ? -12.004 4.646 3.226 1.00 91.88 94 LEU A C 1
ATOM 699 O O . LEU A 1 94 ? -12.930 4.507 2.427 1.00 91.88 94 LEU A O 1
ATOM 703 N N . SER A 1 95 ? -11.623 5.848 3.659 1.00 93.56 95 SER A N 1
ATOM 704 C CA . SER A 1 95 ? -12.196 7.065 3.093 1.00 93.56 95 SER A CA 1
ATOM 705 C C . SER A 1 95 ? -11.723 7.258 1.646 1.00 93.56 95 SER A C 1
ATOM 707 O O . SER A 1 95 ? -10.626 6.838 1.266 1.00 93.56 95 SER A O 1
ATOM 709 N N . SER A 1 96 ? -12.506 7.968 0.826 1.00 95.38 96 SER A N 1
ATOM 710 C CA . SER A 1 96 ? -12.084 8.309 -0.542 1.00 95.38 96 SER A CA 1
ATOM 711 C C . SER A 1 96 ? -10.764 9.087 -0.566 1.00 95.38 96 SER A C 1
ATOM 713 O O . SER A 1 96 ? -9.959 8.893 -1.473 1.00 95.38 96 SER A O 1
ATOM 715 N N . ASN A 1 97 ? -10.512 9.919 0.449 1.00 95.88 97 ASN A N 1
ATOM 716 C CA . ASN A 1 97 ? -9.270 10.681 0.576 1.00 95.88 97 ASN A CA 1
ATOM 717 C C . ASN A 1 97 ? -8.059 9.789 0.867 1.00 95.88 97 ASN A C 1
ATOM 719 O O . ASN A 1 97 ? -6.960 10.103 0.416 1.00 95.88 97 ASN A O 1
ATOM 723 N N . ASP A 1 98 ? -8.236 8.690 1.599 1.00 95.06 98 ASP A N 1
ATOM 724 C CA . ASP A 1 98 ? -7.148 7.747 1.868 1.00 95.06 98 ASP A CA 1
ATOM 725 C C . ASP A 1 98 ? -6.857 6.872 0.655 1.00 95.06 98 ASP A C 1
ATOM 727 O O . ASP A 1 98 ? -5.692 6.664 0.328 1.00 95.06 98 ASP A O 1
ATOM 731 N N . ILE A 1 99 ? -7.890 6.455 -0.085 1.00 96.31 99 ILE A N 1
ATOM 732 C CA . ILE A 1 99 ? -7.723 5.714 -1.345 1.00 96.31 99 ILE A CA 1
ATOM 733 C C . ILE A 1 99 ? -6.870 6.509 -2.347 1.00 96.31 99 ILE A C 1
ATOM 735 O O . ILE A 1 99 ? -6.056 5.920 -3.052 1.00 96.31 99 ILE A O 1
ATOM 739 N N . LEU A 1 100 ? -6.995 7.843 -2.388 1.00 96.62 100 LEU A N 1
ATOM 740 C CA . LEU A 1 100 ? -6.189 8.698 -3.272 1.00 96.62 100 LEU A CA 1
ATOM 741 C C . LEU A 1 100 ? -4.683 8.689 -2.955 1.00 96.62 100 LEU A C 1
ATOM 743 O O . LEU A 1 100 ? -3.886 9.061 -3.814 1.00 96.62 100 LEU A O 1
ATOM 747 N N . LYS A 1 101 ? -4.279 8.276 -1.749 1.00 96.81 101 LYS A N 1
ATOM 748 C CA . LYS A 1 101 ? -2.869 8.210 -1.325 1.00 96.81 101 LYS A CA 1
ATOM 749 C C . LYS A 1 101 ? -2.237 6.835 -1.579 1.00 96.81 101 LYS A C 1
ATOM 751 O O . LYS A 1 101 ? -1.068 6.627 -1.251 1.00 96.81 101 LYS A O 1
ATOM 756 N N . ILE A 1 102 ? -3.007 5.889 -2.121 1.00 97.31 102 ILE A N 1
ATOM 757 C CA . ILE A 1 102 ? -2.641 4.478 -2.237 1.00 97.31 102 ILE A CA 1
ATOM 758 C C . ILE A 1 102 ? -2.637 4.075 -3.718 1.00 97.31 102 ILE A C 1
ATOM 760 O O . ILE A 1 102 ? -3.656 4.176 -4.399 1.00 97.31 102 ILE A O 1
ATOM 764 N N . ASP A 1 103 ? -1.496 3.597 -4.224 1.00 96.62 103 ASP A N 1
ATOM 765 C CA . ASP A 1 103 ? -1.352 3.138 -5.613 1.00 96.62 103 ASP A CA 1
ATOM 766 C C . ASP A 1 103 ? -0.571 1.814 -5.696 1.00 96.62 103 ASP A C 1
ATOM 768 O O . ASP A 1 103 ? 0.600 1.772 -5.316 1.00 96.62 103 ASP A O 1
ATOM 772 N N . PRO A 1 104 ? -1.137 0.713 -6.223 1.00 96.50 104 PRO A N 1
ATOM 773 C CA . PRO A 1 104 ? -2.439 0.569 -6.886 1.00 96.50 104 PRO A CA 1
ATOM 774 C C . PRO A 1 104 ? -3.639 0.722 -5.954 1.00 96.50 104 PRO A C 1
ATOM 776 O O . PRO A 1 104 ? -3.505 0.614 -4.738 1.00 96.50 104 PRO A O 1
ATOM 779 N N . LYS A 1 105 ? -4.826 0.910 -6.554 1.00 97.19 105 LYS A N 1
ATOM 780 C CA . LYS A 1 105 ? -6.103 0.913 -5.828 1.00 97.19 105 LYS A CA 1
ATOM 781 C C . LYS A 1 105 ? -6.151 -0.302 -4.885 1.00 97.19 105 LYS A C 1
ATOM 783 O O . LYS A 1 105 ? -6.010 -1.427 -5.378 1.00 97.19 105 LYS A O 1
ATOM 788 N N . PRO A 1 106 ? -6.343 -0.094 -3.573 1.00 97.12 106 PRO A N 1
ATOM 789 C CA . PRO A 1 106 ? -6.337 -1.191 -2.626 1.00 97.12 106 PRO A CA 1
ATOM 790 C C . PRO A 1 106 ? -7.580 -2.064 -2.797 1.00 97.12 106 PRO A C 1
ATOM 792 O O . PRO A 1 106 ? -8.637 -1.606 -3.234 1.00 97.12 106 PRO A O 1
ATOM 795 N N . PHE A 1 107 ? -7.440 -3.330 -2.423 1.00 96.38 107 PHE A N 1
ATOM 796 C CA . PHE A 1 107 ? -8.564 -4.167 -2.038 1.00 96.38 107 PHE A CA 1
ATOM 797 C C . PHE A 1 107 ? -8.828 -3.957 -0.546 1.00 96.38 107 PHE A C 1
ATOM 799 O O . PHE A 1 107 ? -7.969 -4.283 0.273 1.00 96.38 107 PHE A O 1
ATOM 806 N N . ASP A 1 108 ? -9.987 -3.417 -0.190 1.00 92.06 108 ASP A N 1
ATOM 807 C CA . ASP A 1 108 ? -10.350 -3.126 1.194 1.00 92.06 108 ASP A CA 1
ATOM 808 C C . ASP A 1 108 ? -11.578 -3.918 1.661 1.00 92.06 108 ASP A C 1
ATOM 810 O O . ASP A 1 108 ? -12.566 -4.073 0.937 1.00 92.06 108 ASP A O 1
ATOM 814 N N . ARG A 1 109 ? -11.507 -4.459 2.884 1.00 89.81 109 ARG A N 1
ATOM 815 C CA . ARG A 1 109 ? -12.630 -5.119 3.566 1.00 89.81 109 ARG A CA 1
ATOM 816 C C . ARG A 1 109 ? -12.545 -4.940 5.077 1.00 89.81 109 ARG A C 1
ATOM 818 O O . ARG A 1 109 ? -11.476 -4.945 5.672 1.00 89.81 109 ARG A O 1
ATOM 825 N N . ILE A 1 110 ? -13.697 -4.922 5.740 1.00 85.94 110 ILE A N 1
ATOM 826 C CA . ILE A 1 110 ? -13.757 -4.897 7.210 1.00 85.94 110 ILE A CA 1
ATOM 827 C C . ILE A 1 110 ? -13.233 -6.214 7.820 1.00 85.94 110 ILE A C 1
ATOM 829 O O . ILE A 1 110 ? -12.722 -6.213 8.938 1.00 85.94 110 ILE A O 1
ATOM 833 N N . HIS A 1 111 ? -13.315 -7.325 7.083 1.00 80.44 111 HIS A N 1
ATOM 834 C CA . HIS A 1 111 ? -12.880 -8.657 7.511 1.00 80.44 111 HIS A CA 1
ATOM 835 C C . HIS A 1 111 ? -12.075 -9.346 6.409 1.00 80.44 111 HIS A C 1
ATOM 837 O O . HIS A 1 111 ? -12.365 -9.139 5.226 1.00 80.44 111 HIS A O 1
ATOM 843 N N . LYS A 1 112 ? -11.085 -10.142 6.820 1.00 74.44 112 LYS A N 1
ATOM 844 C CA . LYS A 1 112 ? -10.249 -10.963 5.936 1.00 74.44 112 LYS A 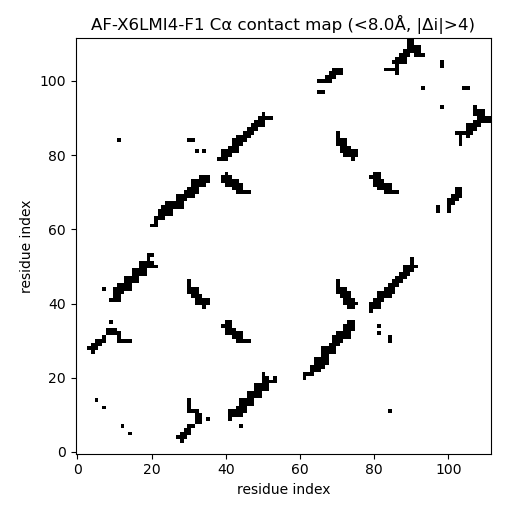CA 1
ATOM 845 C C . LYS A 1 112 ? -11.049 -12.091 5.294 1.00 74.44 112 LYS A C 1
ATOM 847 O O . LYS A 1 112 ? -11.875 -12.697 6.013 1.00 74.44 112 LYS A O 1
#

Mean predicted aligned error: 6.65 Å

Nearest PDB structures (foldseek):
  6mzn-assembly1_A  TM=1.119E-01  e=3.918E+00  Danio rerio

Radius of gyration: 15.3 Å; Cα contacts (8 Å, |Δi|>4): 285; chains: 1; bounding box: 35×22×49 Å

Foldseek 3Di:
DDDDDDDDAAAAEEAEAEAAAEADDADEDFQEWAQDDPQAWHFFHEYEYEYDDDPPPDPDPHDYHAAAYFRAIHPPVDPRTHHGYAYEYEQDDDDPVNLVRYPPRHHYDNHD

Secondary structure (DSSP, 8-state):
---------SS--EEEEEESS--B-SSEEE-PPP--SSS-PPPP-EEEEEEPPPPTTS------B--EEE-PPS-TTSTTPPPP-EEEEESSPPPHHHHTTEESPPEEES--

Solvent-accessible surface area (backbone atoms only — not comparable to full-atom values): 6221 Å² total; per-residue (Å²): 137,83,83,70,82,60,86,46,70,80,41,46,45,77,49,78,43,82,37,69,74,68,51,78,37,86,54,65,47,53,26,42,14,38,42,62,93,85,82,41,17,22,31,12,6,32,40,39,38,37,40,49,80,64,71,90,85,61,94,68,82,62,72,69,41,73,30,40,34,36,13,40,22,6,35,77,91,50,95,51,38,21,48,66,32,46,34,37,37,29,48,46,84,79,51,74,75,47,51,74,37,32,41,46,76,62,49,72,32,64,63,130

Organism: Reticulomyxa filosa (NCBI:txid46433)

Sequence (112 aa):
KFILEVDVEVGGGIIELIIEQQLINHGSIQSNGGNGYSYGGGSGGSILIELQRQPQSHLNKLEQTFGTITCIGGNQGYRDKGGKGRIAIYGIELSSNDILKIDPKPFDRIHK